Protein AF-A0A9W8IBM0-F1 (afdb_monomer_lite)

Secondary structure (DSSP, 8-state):
-TT----TT-------S-GGGS-GGGGSTTSS----------HHHHHHHHHHHHTTS-B-TT--HHHHHHHTTT--HHHHHHHHHHHHHHHHHH-TT--SB-HHHHHHHHTT---S--HHHHHHHHHHHH--

Foldseek 3Di:
DVPPPCPPDDDDDDDDLCPVPDDVVQCDPPHVVDDDDDDADALVRLLVLLVVLCVVFAADPQDDSSVLSVLCPLAHSVVSNVLSVQQVVQQCVVPVPRRHRYPVSSVVSSVVDDRPRDPVSVVVVVVVVVVD

Sequence (132 aa):
LDGIEPLVSVTVVAATNRPDVLDPGILRPDRIDRQIYIGPPDCAAREEILRLQFRKIAVAPDVNIVDLAQRTSGFSGAEVVSLCQEAGIEAMTQNPDAECVEMRHFNACLLKFKPRITHDMLEFYNNWRRTR

Organism: NCBI:txid2650707

pLDDT: mean 91.17, std 9.98, range [55.12, 98.44]

Structure (mmCIF, N/CA/C/O backbone):
data_AF-A0A9W8IBM0-F1
#
_entry.id   AF-A0A9W8IBM0-F1
#
loop_
_atom_site.group_PDB
_atom_site.id
_atom_site.type_symbol
_atom_site.label_atom_id
_atom_site.label_alt_id
_atom_site.label_comp_id
_atom_site.label_asym_id
_atom_site.label_entity_id
_atom_site.label_seq_id
_atom_site.pdbx_PDB_ins_code
_atom_site.Cartn_x
_atom_site.Cartn_y
_atom_site.Cartn_z
_atom_site.occupancy
_atom_site.B_iso_or_equiv
_atom_site.auth_seq_id
_atom_site.auth_comp_id
_atom_site.auth_asym_id
_atom_site.auth_atom_id
_atom_site.pdbx_PDB_model_num
ATOM 1 N N . LEU A 1 1 ? 29.764 -6.406 -13.883 1.00 58.91 1 LEU A N 1
ATOM 2 C CA . LEU A 1 1 ? 28.91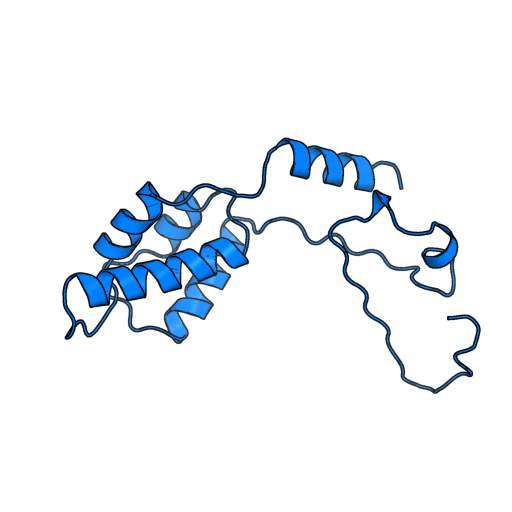7 -7.559 -14.264 1.00 58.91 1 LEU A CA 1
ATOM 3 C C . LEU A 1 1 ? 29.711 -8.468 -15.186 1.00 58.91 1 LEU A C 1
ATOM 5 O O . LEU A 1 1 ? 29.794 -9.652 -14.906 1.00 58.91 1 LEU A O 1
ATOM 9 N N . ASP A 1 2 ? 30.405 -7.893 -16.166 1.00 55.97 2 ASP A N 1
ATOM 10 C CA . ASP A 1 2 ? 31.486 -8.541 -16.918 1.00 55.97 2 ASP A CA 1
ATOM 11 C C . ASP A 1 2 ? 32.613 -8.923 -15.934 1.00 55.97 2 ASP A C 1
ATOM 13 O O . ASP A 1 2 ? 33.348 -8.058 -15.460 1.00 55.97 2 ASP A O 1
ATOM 17 N N . GLY A 1 3 ? 32.656 -10.181 -15.497 1.00 55.12 3 GLY A N 1
ATOM 18 C CA . GLY A 1 3 ? 33.511 -10.640 -14.390 1.00 55.12 3 GLY A CA 1
ATOM 19 C C . GLY A 1 3 ? 32.810 -11.582 -13.413 1.00 55.12 3 GLY A C 1
ATOM 20 O O . GLY A 1 3 ? 33.464 -12.175 -12.561 1.00 55.12 3 GLY A O 1
ATOM 21 N N . ILE A 1 4 ? 31.496 -11.776 -13.557 1.00 57.66 4 ILE A N 1
ATOM 22 C CA . ILE A 1 4 ? 30.861 -13.005 -13.088 1.00 57.66 4 ILE A CA 1
ATOM 23 C C . ILE A 1 4 ? 31.327 -14.094 -14.064 1.00 57.66 4 ILE A C 1
ATOM 25 O O . ILE A 1 4 ? 30.709 -14.312 -15.104 1.00 57.66 4 ILE A O 1
ATOM 29 N N . GLU A 1 5 ? 32.460 -14.743 -13.767 1.00 58.84 5 GLU A N 1
ATOM 30 C CA . GLU A 1 5 ? 32.702 -16.109 -14.256 1.00 58.84 5 GLU A CA 1
ATOM 31 C C . GLU A 1 5 ? 31.409 -16.906 -14.058 1.00 58.84 5 GLU A C 1
ATOM 33 O O . GLU A 1 5 ? 30.718 -16.623 -13.077 1.00 58.84 5 GLU A O 1
ATOM 38 N N . PRO A 1 6 ? 31.036 -17.846 -14.948 1.00 56.50 6 PRO A N 1
ATOM 39 C CA . PRO A 1 6 ? 29.747 -18.526 -14.899 1.00 56.50 6 PRO A CA 1
ATOM 40 C C . PRO A 1 6 ? 29.647 -19.399 -13.640 1.00 56.50 6 PRO A C 1
ATOM 42 O O . PRO A 1 6 ? 29.772 -20.619 -13.671 1.00 56.50 6 PRO A O 1
ATOM 45 N N . LEU A 1 7 ? 29.395 -18.751 -12.507 1.00 57.25 7 LEU A N 1
ATOM 46 C CA . LEU A 1 7 ? 28.877 -19.313 -11.288 1.00 57.25 7 LEU A CA 1
ATOM 47 C C . LEU A 1 7 ? 27.456 -19.692 -11.652 1.00 57.25 7 LEU A C 1
ATOM 49 O O . LEU A 1 7 ? 26.531 -18.877 -11.639 1.00 57.25 7 LEU A O 1
ATOM 53 N N . VAL A 1 8 ? 27.329 -20.933 -12.100 1.00 62.97 8 VAL A N 1
ATOM 54 C CA . VAL A 1 8 ? 26.064 -21.566 -12.427 1.00 62.97 8 VAL A CA 1
ATOM 55 C C . VAL A 1 8 ? 25.112 -21.297 -11.253 1.00 62.97 8 VAL A C 1
ATOM 57 O O . VAL A 1 8 ? 25.348 -21.792 -10.152 1.00 62.97 8 VAL A O 1
ATOM 60 N N . SER A 1 9 ? 24.042 -20.524 -11.500 1.00 76.38 9 SER A N 1
ATOM 61 C CA . SER A 1 9 ? 22.896 -20.236 -10.601 1.00 76.38 9 SER A CA 1
ATOM 62 C C . SER A 1 9 ? 22.838 -18.898 -9.828 1.00 76.38 9 SER A C 1
ATOM 64 O O . SER A 1 9 ? 22.103 -18.821 -8.845 1.00 76.38 9 SER A O 1
ATOM 66 N N . VAL A 1 10 ? 23.508 -17.815 -10.241 1.00 81.94 10 VAL A N 1
ATOM 67 C CA . VAL A 1 10 ? 23.268 -16.479 -9.634 1.00 81.94 10 VAL A CA 1
ATOM 68 C C . VAL A 1 10 ? 22.231 -15.677 -10.431 1.00 81.94 10 VAL A C 1
ATOM 70 O O . VAL A 1 10 ? 22.391 -15.468 -11.628 1.00 81.94 10 VAL A O 1
ATOM 73 N N . THR A 1 11 ? 21.179 -15.188 -9.761 1.00 85.75 11 THR A N 1
ATOM 74 C CA . THR A 1 11 ? 20.221 -14.212 -10.318 1.00 85.75 11 THR A CA 1
ATOM 75 C C . THR A 1 11 ? 20.403 -12.863 -9.630 1.00 85.75 11 THR A C 1
ATOM 77 O O . THR A 1 11 ? 20.402 -12.794 -8.402 1.00 85.75 11 THR A O 1
ATOM 80 N N . VAL A 1 12 ? 20.534 -11.786 -10.408 1.00 87.62 12 VAL A N 1
ATOM 81 C CA . VAL A 1 12 ? 20.680 -10.418 -9.890 1.00 87.62 12 VAL A CA 1
ATOM 82 C C . VAL A 1 12 ? 19.363 -9.663 -10.051 1.00 87.62 12 VAL A C 1
ATOM 84 O O . VAL A 1 12 ? 18.827 -9.573 -11.152 1.00 87.62 12 VAL A O 1
ATOM 87 N N . VAL A 1 13 ? 18.863 -9.090 -8.953 1.00 92.38 13 VAL A N 1
ATOM 88 C CA . VAL A 1 13 ? 17.704 -8.185 -8.948 1.00 92.38 13 VAL A CA 1
ATOM 89 C C . VAL A 1 13 ? 18.151 -6.829 -8.413 1.00 92.38 13 VAL A C 1
ATOM 91 O O . VAL A 1 13 ? 18.720 -6.745 -7.327 1.00 92.38 13 VAL A O 1
ATOM 94 N N . ALA A 1 14 ? 17.882 -5.769 -9.172 1.00 92.75 14 ALA A N 1
ATOM 95 C CA . ALA A 1 14 ? 18.156 -4.389 -8.785 1.00 92.75 14 ALA A CA 1
ATOM 96 C C . ALA A 1 14 ? 16.852 -3.581 -8.738 1.00 92.75 14 ALA A C 1
ATOM 98 O O . ALA A 1 14 ? 15.945 -3.811 -9.536 1.00 92.75 14 ALA A O 1
ATOM 99 N N . ALA A 1 15 ? 16.769 -2.619 -7.819 1.00 94.44 15 ALA A N 1
ATOM 100 C CA . ALA A 1 15 ? 15.624 -1.724 -7.668 1.00 94.44 15 ALA A CA 1
ATOM 101 C C . ALA A 1 15 ? 16.096 -0.268 -7.556 1.00 94.44 15 ALA A C 1
ATOM 103 O O . ALA A 1 15 ? 17.102 0.015 -6.908 1.00 94.44 15 ALA A O 1
ATOM 104 N N . THR A 1 16 ? 15.376 0.663 -8.186 1.00 93.38 16 THR A N 1
ATOM 105 C CA . THR A 1 16 ? 15.669 2.103 -8.132 1.00 93.38 16 THR A CA 1
ATOM 106 C C . THR A 1 16 ? 14.393 2.933 -8.276 1.00 93.38 16 THR A C 1
ATOM 108 O O . THR A 1 16 ? 13.518 2.597 -9.069 1.00 93.38 16 THR A O 1
ATOM 111 N N . ASN A 1 17 ? 14.322 4.050 -7.548 1.00 93.31 17 ASN A N 1
ATOM 112 C CA . ASN A 1 17 ? 13.287 5.082 -7.714 1.00 93.31 17 ASN A CA 1
ATOM 113 C C . ASN A 1 17 ? 13.775 6.270 -8.569 1.00 93.31 17 ASN A C 1
ATOM 115 O O . ASN A 1 17 ? 13.128 7.315 -8.616 1.00 93.31 17 ASN A O 1
ATOM 119 N N . ARG A 1 18 ? 14.960 6.155 -9.178 1.00 92.06 18 ARG A N 1
ATOM 120 C CA . ARG A 1 18 ? 15.597 7.176 -10.019 1.00 92.06 18 ARG A CA 1
ATOM 121 C C . ARG A 1 18 ? 16.220 6.504 -11.244 1.00 92.06 18 ARG A C 1
ATOM 123 O O . ARG A 1 18 ? 17.437 6.339 -11.310 1.00 92.06 18 ARG A O 1
ATOM 130 N N . PRO A 1 19 ? 15.406 6.024 -12.196 1.00 90.75 19 PRO A N 1
ATOM 131 C CA . PRO A 1 19 ? 15.938 5.351 -13.375 1.00 90.75 19 PRO A CA 1
ATOM 132 C C . PRO A 1 19 ? 16.621 6.312 -14.366 1.00 90.75 19 PRO A C 1
ATOM 134 O O . PRO A 1 19 ? 17.340 5.865 -15.255 1.00 90.75 19 PRO A O 1
ATOM 137 N N . ASP A 1 20 ? 16.406 7.620 -14.214 1.00 90.19 20 ASP A N 1
ATOM 138 C CA . ASP A 1 20 ? 16.997 8.705 -15.003 1.00 90.19 20 ASP A CA 1
ATOM 139 C C . ASP A 1 20 ? 18.495 8.909 -14.751 1.00 90.19 20 ASP A C 1
ATOM 141 O O . ASP A 1 20 ? 19.204 9.357 -15.646 1.00 90.19 20 ASP A O 1
ATOM 145 N N . VAL A 1 21 ? 18.981 8.567 -13.555 1.00 92.06 21 VAL A N 1
ATOM 146 C CA . VAL A 1 21 ? 20.393 8.756 -13.173 1.00 92.06 21 VAL A CA 1
ATOM 147 C C . VAL A 1 21 ? 21.247 7.500 -13.372 1.00 92.06 21 VAL A C 1
ATOM 149 O O . VAL A 1 21 ? 22.432 7.502 -13.048 1.00 92.06 21 VAL A O 1
ATOM 152 N N . LEU A 1 22 ? 20.654 6.409 -13.867 1.00 90.19 22 LEU A N 1
ATOM 153 C CA . LEU A 1 22 ? 21.377 5.166 -14.129 1.00 90.19 22 LEU A CA 1
ATOM 154 C C . LEU A 1 22 ? 22.297 5.315 -15.343 1.00 90.19 22 LEU A C 1
ATOM 156 O O . LEU A 1 22 ? 21.872 5.801 -16.391 1.00 90.19 22 LEU A O 1
ATOM 160 N N . ASP A 1 23 ? 23.522 4.797 -15.228 1.00 89.94 23 ASP A N 1
ATOM 161 C CA . ASP A 1 23 ? 24.431 4.658 -16.367 1.00 89.94 23 ASP A CA 1
ATOM 162 C C . ASP A 1 23 ? 23.780 3.762 -17.442 1.00 89.94 23 ASP A C 1
ATOM 164 O O . ASP A 1 23 ? 23.505 2.588 -17.168 1.00 89.94 23 ASP A O 1
ATOM 168 N N . PRO A 1 24 ? 23.554 4.255 -18.677 1.00 85.94 24 PRO A N 1
ATOM 169 C CA . PRO A 1 24 ? 22.988 3.451 -19.760 1.00 85.94 24 PRO A CA 1
ATOM 170 C C . PRO A 1 24 ? 23.769 2.158 -20.039 1.00 85.94 24 PRO A C 1
ATOM 172 O O . PRO A 1 24 ? 23.201 1.179 -20.521 1.00 85.94 24 PRO A O 1
ATOM 175 N N . GLY A 1 25 ? 25.064 2.126 -19.717 1.00 86.94 25 GLY A N 1
ATOM 176 C CA . GLY A 1 25 ? 25.926 0.960 -19.841 1.00 86.94 25 GLY A CA 1
ATOM 177 C C . GLY A 1 25 ? 25.509 -0.228 -18.973 1.00 86.94 25 GLY A C 1
ATOM 178 O O . GLY A 1 25 ? 25.821 -1.359 -19.345 1.00 86.94 25 GLY A O 1
ATOM 179 N N . ILE A 1 26 ? 24.802 -0.031 -17.851 1.00 87.25 26 ILE A N 1
ATOM 180 C CA . ILE A 1 26 ? 24.331 -1.146 -17.005 1.00 87.25 26 ILE A CA 1
ATOM 181 C C . ILE A 1 26 ? 23.104 -1.855 -17.592 1.00 87.25 26 ILE A C 1
ATOM 183 O O . ILE A 1 26 ? 22.841 -3.006 -17.257 1.00 87.25 26 ILE A O 1
ATOM 187 N N . LEU A 1 27 ? 22.385 -1.180 -18.492 1.00 86.81 27 LEU A N 1
ATOM 188 C CA . LEU A 1 27 ? 21.140 -1.655 -19.104 1.00 86.81 27 LEU A CA 1
ATOM 189 C C . LEU A 1 27 ? 21.355 -2.305 -20.474 1.00 86.81 27 LEU A C 1
ATOM 191 O O . LEU A 1 27 ? 20.397 -2.600 -21.184 1.00 86.81 27 LEU A O 1
ATOM 195 N N . ARG A 1 28 ? 22.618 -2.478 -20.876 1.00 86.94 28 ARG A N 1
ATOM 196 C CA . ARG A 1 28 ? 22.974 -3.180 -22.108 1.00 86.94 28 ARG A CA 1
ATOM 197 C C . ARG A 1 28 ? 22.644 -4.675 -21.994 1.00 86.94 28 ARG A C 1
ATOM 199 O O . ARG A 1 28 ? 22.599 -5.193 -20.875 1.00 86.94 28 ARG A O 1
ATOM 206 N N . PRO A 1 29 ? 22.458 -5.361 -23.138 1.00 81.94 29 PRO A N 1
ATOM 207 C CA . PRO A 1 29 ? 22.380 -6.819 -23.175 1.00 81.94 29 PRO A CA 1
ATOM 208 C C . PRO A 1 29 ? 23.508 -7.470 -22.357 1.00 81.94 29 PRO A C 1
ATOM 210 O O . PRO A 1 29 ? 24.596 -6.900 -22.257 1.00 81.94 29 PRO A O 1
ATOM 213 N N . ASP A 1 30 ? 23.218 -8.619 -21.743 1.00 80.50 30 ASP A N 1
ATOM 214 C CA . ASP A 1 30 ? 24.115 -9.395 -20.861 1.00 80.50 30 ASP A CA 1
ATOM 215 C C . ASP A 1 30 ? 24.406 -8.777 -19.475 1.00 80.50 30 ASP A C 1
ATOM 217 O O . ASP A 1 30 ? 25.203 -9.308 -18.698 1.00 80.50 30 ASP A O 1
ATOM 221 N N . ARG A 1 31 ? 23.742 -7.665 -19.126 1.00 86.06 31 ARG A N 1
ATOM 222 C CA . ARG A 1 31 ? 23.835 -7.016 -17.807 1.00 86.06 31 ARG A CA 1
ATOM 223 C C . ARG A 1 31 ? 22.480 -7.000 -17.094 1.00 86.06 31 ARG A C 1
ATOM 225 O O . ARG A 1 31 ? 22.012 -8.045 -16.660 1.00 86.06 31 ARG A O 1
ATOM 232 N N . ILE A 1 32 ? 21.857 -5.830 -16.931 1.00 88.00 32 ILE A N 1
ATOM 233 C CA . ILE A 1 32 ? 20.483 -5.696 -16.422 1.00 88.00 32 ILE A CA 1
ATOM 234 C C . ILE A 1 32 ? 19.585 -5.397 -17.621 1.00 88.00 32 ILE A C 1
ATOM 236 O O . ILE A 1 32 ? 19.199 -4.256 -17.878 1.00 88.00 32 ILE A O 1
ATOM 240 N N . ASP A 1 33 ? 19.311 -6.437 -18.396 1.00 84.06 33 ASP A N 1
ATOM 241 C CA . ASP A 1 33 ? 18.610 -6.350 -19.677 1.00 84.06 33 ASP A CA 1
ATOM 242 C C . ASP A 1 33 ? 17.076 -6.445 -19.544 1.00 84.06 33 ASP A C 1
ATOM 244 O O . ASP A 1 33 ? 16.349 -6.011 -20.439 1.00 84.06 33 ASP A O 1
ATOM 248 N N . ARG A 1 34 ? 16.557 -6.940 -18.409 1.00 87.50 34 ARG A N 1
ATOM 249 C CA . ARG A 1 34 ? 15.119 -6.963 -18.088 1.00 87.50 34 ARG A CA 1
ATOM 250 C C . ARG A 1 34 ? 14.729 -5.843 -17.132 1.00 87.50 34 ARG A C 1
ATOM 252 O O . ARG A 1 34 ? 15.223 -5.761 -16.010 1.00 87.50 34 ARG A O 1
ATOM 259 N N . GLN A 1 35 ? 13.769 -5.025 -17.553 1.00 88.56 35 GLN A N 1
ATOM 260 C CA . GLN A 1 35 ? 13.221 -3.924 -16.760 1.00 88.56 35 GLN A CA 1
ATOM 261 C C . GLN A 1 35 ? 11.746 -4.189 -16.460 1.00 88.56 35 GLN A C 1
ATOM 263 O O . GLN A 1 35 ? 10.948 -4.409 -17.368 1.00 88.56 35 GLN A O 1
ATOM 268 N N . ILE A 1 36 ? 11.381 -4.159 -15.178 1.00 91.56 36 ILE A N 1
ATOM 269 C CA . ILE A 1 36 ? 9.998 -4.310 -14.718 1.00 91.56 36 ILE A CA 1
ATOM 270 C C . ILE A 1 36 ? 9.608 -3.024 -14.001 1.00 91.56 36 ILE A C 1
ATOM 272 O O . ILE A 1 36 ? 10.239 -2.634 -13.020 1.00 91.56 36 ILE A O 1
ATOM 276 N N . TYR A 1 37 ? 8.563 -2.361 -14.491 1.00 92.00 37 TYR A N 1
ATOM 277 C CA . TYR A 1 37 ? 8.004 -1.196 -13.818 1.00 92.00 37 TYR A CA 1
ATOM 278 C C . TYR A 1 37 ? 7.052 -1.631 -12.704 1.00 92.00 37 TYR A C 1
ATOM 280 O O . TYR A 1 37 ? 6.091 -2.357 -12.957 1.00 92.00 37 TYR A O 1
ATOM 288 N N . ILE A 1 38 ? 7.296 -1.137 -11.491 1.00 93.56 38 ILE A N 1
ATOM 289 C CA . ILE A 1 38 ? 6.411 -1.319 -10.340 1.00 93.56 38 ILE A CA 1
ATOM 290 C C . ILE A 1 38 ? 5.702 0.012 -10.090 1.00 93.56 38 ILE A C 1
ATOM 292 O O . ILE A 1 38 ? 6.307 0.970 -9.611 1.00 93.56 38 ILE A O 1
ATOM 296 N N . GLY A 1 39 ? 4.427 0.077 -10.471 1.00 92.94 39 GLY A N 1
ATOM 297 C CA . GLY A 1 39 ? 3.590 1.256 -10.272 1.00 92.94 39 GLY A CA 1
ATOM 298 C C . GLY A 1 39 ? 2.958 1.329 -8.877 1.00 92.94 39 GLY A C 1
ATOM 299 O O . GLY A 1 39 ? 3.086 0.397 -8.078 1.00 92.94 39 GLY A O 1
ATOM 300 N N . PRO A 1 40 ? 2.240 2.427 -8.583 1.00 95.00 40 PRO A N 1
ATOM 301 C CA . PRO A 1 40 ? 1.375 2.510 -7.411 1.00 95.00 40 PRO A CA 1
ATOM 302 C C . PRO A 1 40 ? 0.325 1.386 -7.414 1.00 95.00 40 PRO A C 1
ATOM 304 O O . PRO A 1 40 ? -0.120 0.981 -8.492 1.00 95.00 40 PRO A O 1
ATOM 307 N N . PRO A 1 41 ? -0.117 0.908 -6.238 1.00 97.00 41 PRO A N 1
ATOM 308 C CA . PRO A 1 41 ? -1.155 -0.110 -6.165 1.00 97.00 41 PRO A CA 1
ATOM 309 C C . PRO A 1 41 ? -2.499 0.444 -6.653 1.00 97.00 41 PRO A C 1
ATOM 311 O O . PRO A 1 41 ? -2.899 1.560 -6.302 1.00 97.00 41 PRO A O 1
ATOM 314 N N . ASP A 1 42 ? -3.228 -0.362 -7.421 1.00 96.62 42 ASP A N 1
ATOM 315 C CA . ASP A 1 42 ? -4.633 -0.105 -7.730 1.00 96.62 42 ASP A CA 1
ATOM 316 C C . ASP A 1 42 ? -5.538 -0.417 -6.520 1.00 96.62 42 ASP A C 1
ATOM 318 O O . ASP A 1 42 ? -5.066 -0.740 -5.428 1.00 96.62 42 ASP A O 1
ATOM 322 N N . CYS A 1 43 ? -6.855 -0.271 -6.685 1.00 97.88 43 CYS A N 1
ATOM 323 C CA . CYS A 1 43 ? -7.798 -0.515 -5.591 1.00 97.88 43 CYS A CA 1
ATOM 324 C C . CYS A 1 43 ? -7.719 -1.958 -5.070 1.00 97.88 43 CYS A C 1
ATOM 326 O O . CYS A 1 43 ? -7.639 -2.157 -3.861 1.00 97.88 43 CYS A O 1
ATOM 328 N N . ALA A 1 44 ? -7.667 -2.949 -5.964 1.00 98.00 44 ALA A N 1
ATOM 329 C CA . ALA A 1 44 ? -7.612 -4.360 -5.589 1.00 98.00 44 ALA A CA 1
ATOM 330 C C . ALA A 1 44 ? -6.305 -4.703 -4.854 1.00 98.00 44 ALA A C 1
ATOM 332 O O . ALA A 1 44 ? -6.323 -5.379 -3.827 1.00 98.00 44 ALA A O 1
ATOM 333 N N . ALA A 1 45 ? -5.172 -4.172 -5.315 1.00 98.06 45 ALA A N 1
ATOM 334 C CA . ALA A 1 45 ? -3.889 -4.320 -4.644 1.00 98.06 45 ALA A CA 1
ATOM 335 C C . ALA A 1 45 ? -3.896 -3.673 -3.250 1.00 98.06 45 ALA A C 1
ATOM 337 O O . ALA A 1 45 ? -3.344 -4.245 -2.309 1.00 98.06 45 ALA A O 1
ATOM 338 N N . ARG A 1 46 ? -4.544 -2.511 -3.075 1.00 98.31 46 ARG A N 1
ATOM 339 C CA . ARG A 1 46 ? -4.706 -1.901 -1.743 1.00 98.31 46 ARG A CA 1
ATOM 340 C C . ARG A 1 46 ? -5.588 -2.744 -0.823 1.00 98.31 46 ARG A C 1
ATOM 342 O O . ARG A 1 46 ? -5.241 -2.876 0.348 1.00 98.31 46 ARG A O 1
ATOM 349 N N . GLU A 1 47 ? -6.660 -3.359 -1.327 1.00 98.44 47 GLU A N 1
ATOM 350 C CA . GLU A 1 47 ? -7.453 -4.318 -0.541 1.00 98.44 47 GLU A CA 1
ATOM 351 C C . GLU A 1 47 ? -6.604 -5.499 -0.061 1.00 98.44 47 GLU A C 1
ATOM 353 O O . GLU A 1 47 ? -6.689 -5.874 1.106 1.00 98.44 47 GLU A O 1
ATOM 358 N N . GLU A 1 48 ? -5.754 -6.065 -0.920 1.00 98.38 48 GLU A N 1
ATOM 359 C CA . GLU A 1 48 ? -4.860 -7.162 -0.533 1.00 98.38 48 GLU A CA 1
ATOM 360 C C . GLU A 1 48 ? -3.837 -6.734 0.524 1.00 98.38 48 GLU A C 1
ATOM 362 O O . GLU A 1 48 ? -3.605 -7.453 1.498 1.00 98.38 48 GLU A O 1
ATOM 367 N N . ILE A 1 49 ? -3.267 -5.532 0.397 1.00 98.19 49 ILE A N 1
ATOM 368 C CA . ILE A 1 49 ? -2.367 -4.980 1.417 1.00 98.19 49 ILE A CA 1
ATOM 369 C C . ILE A 1 49 ? -3.105 -4.830 2.753 1.00 98.19 49 ILE A C 1
ATOM 371 O O . ILE A 1 49 ? -2.579 -5.256 3.782 1.00 98.19 49 ILE A O 1
ATOM 375 N N . LEU A 1 50 ? -4.327 -4.286 2.748 1.00 98.38 50 LEU A N 1
ATOM 376 C CA . LEU A 1 50 ? -5.169 -4.169 3.942 1.00 98.38 50 LEU A CA 1
ATOM 377 C C . LEU A 1 50 ? -5.477 -5.546 4.546 1.00 98.38 50 LEU A C 1
ATOM 379 O O . LEU A 1 50 ? -5.256 -5.742 5.739 1.00 98.38 50 LEU A O 1
ATOM 383 N N . ARG A 1 51 ? -5.884 -6.533 3.733 1.00 98.00 51 ARG A N 1
ATOM 384 C CA . ARG A 1 51 ? -6.123 -7.922 4.175 1.00 98.00 51 ARG A CA 1
ATOM 385 C C . ARG A 1 51 ? -4.889 -8.518 4.850 1.00 98.00 51 ARG A C 1
ATOM 387 O O . ARG A 1 51 ? -5.014 -9.173 5.882 1.00 98.00 51 ARG A O 1
ATOM 394 N N . LEU A 1 52 ? -3.696 -8.292 4.299 1.00 97.75 52 LEU A N 1
ATOM 395 C CA . LEU A 1 52 ? -2.441 -8.764 4.891 1.00 97.75 52 LEU A CA 1
ATOM 396 C C . LEU A 1 52 ? -2.118 -8.068 6.217 1.00 97.75 52 LEU A C 1
ATOM 398 O O . LEU A 1 52 ? -1.618 -8.725 7.130 1.00 97.75 52 LEU A O 1
ATOM 402 N N . GLN A 1 53 ? -2.395 -6.768 6.344 1.00 97.38 53 GLN A N 1
ATOM 403 C CA . GLN A 1 53 ? -2.210 -6.054 7.610 1.00 97.38 53 GLN A CA 1
ATOM 404 C C . GLN A 1 53 ? -3.225 -6.497 8.663 1.00 97.38 53 GLN A C 1
ATOM 406 O O . GLN A 1 53 ? -2.845 -6.713 9.808 1.00 97.38 53 GLN A O 1
ATOM 411 N N . PHE A 1 54 ? -4.478 -6.735 8.280 1.00 96.44 54 PHE A N 1
ATOM 412 C CA . PHE A 1 54 ? -5.544 -7.148 9.199 1.00 96.44 54 PHE A CA 1
ATOM 413 C C . PHE A 1 54 ? -5.330 -8.563 9.757 1.00 96.44 54 PHE A C 1
ATOM 415 O O . PHE A 1 54 ? -5.921 -8.924 10.763 1.00 96.44 54 PHE A O 1
ATOM 422 N N . ARG A 1 55 ? -4.437 -9.367 9.165 1.00 95.94 55 ARG A N 1
ATOM 423 C CA . ARG A 1 55 ? -3.973 -10.632 9.769 1.00 95.94 55 ARG A CA 1
ATOM 424 C C . ARG A 1 55 ? -2.997 -10.429 10.933 1.00 95.94 55 ARG A C 1
ATOM 426 O O . ARG A 1 55 ? -2.730 -11.378 11.660 1.00 95.94 55 ARG A O 1
ATOM 433 N N . LYS A 1 56 ? -2.416 -9.233 11.069 1.00 93.69 56 LYS A N 1
ATOM 434 C CA . LYS A 1 56 ? -1.396 -8.897 12.076 1.00 93.69 56 LYS A CA 1
ATOM 435 C C . LYS A 1 56 ? -1.950 -8.090 13.249 1.00 93.69 56 LYS A C 1
ATOM 437 O O . LYS A 1 56 ? -1.277 -7.999 14.268 1.00 93.69 56 LYS A O 1
ATOM 442 N N . ILE A 1 57 ? -3.128 -7.491 13.094 1.00 92.56 57 ILE A N 1
ATOM 443 C CA . ILE A 1 57 ? -3.784 -6.659 14.107 1.00 92.56 57 ILE A CA 1
ATOM 444 C C . ILE A 1 57 ? -5.224 -7.131 14.305 1.00 92.56 57 ILE A C 1
ATOM 446 O O . ILE A 1 57 ? -5.860 -7.579 13.355 1.00 92.56 57 ILE A O 1
ATOM 450 N N . ALA A 1 58 ? -5.748 -7.027 15.525 1.00 95.25 58 ALA A N 1
ATOM 451 C CA . ALA A 1 58 ? -7.163 -7.271 15.776 1.00 95.25 58 ALA A CA 1
ATOM 452 C C . ALA A 1 58 ? -7.981 -6.091 15.235 1.00 95.25 58 ALA A C 1
ATOM 454 O O . ALA A 1 58 ? -7.732 -4.939 15.593 1.00 95.25 58 ALA A O 1
ATOM 455 N N . VAL A 1 59 ? -8.945 -6.372 14.362 1.00 97.50 59 VAL A N 1
ATOM 456 C CA . VAL A 1 59 ? -9.781 -5.362 13.705 1.00 97.50 59 VAL A CA 1
ATOM 457 C C . VAL A 1 59 ? -11.242 -5.667 13.997 1.00 97.50 59 VAL A C 1
ATOM 459 O O . VAL A 1 59 ? -11.656 -6.825 13.938 1.00 97.50 59 VAL A O 1
ATOM 462 N N . ALA A 1 60 ? -12.012 -4.638 14.336 1.00 97.69 60 ALA A N 1
ATOM 463 C CA . ALA A 1 60 ? -13.421 -4.795 14.653 1.00 97.69 60 ALA A CA 1
ATOM 464 C C . ALA A 1 60 ? -14.265 -5.114 13.396 1.00 97.69 60 ALA A C 1
ATOM 466 O O . ALA A 1 60 ? -13.885 -4.750 12.278 1.00 97.69 60 ALA A O 1
ATOM 467 N N . PRO A 1 61 ? -15.435 -5.769 13.550 1.00 96.62 61 PRO A N 1
ATOM 468 C CA . PRO A 1 61 ? -16.302 -6.131 12.423 1.00 96.62 61 PRO A CA 1
ATOM 469 C C . PRO A 1 61 ? -16.863 -4.946 11.623 1.00 96.62 61 PRO A C 1
ATOM 471 O O . PRO A 1 61 ? -17.363 -5.144 10.518 1.00 96.62 61 PRO A O 1
ATOM 474 N N . ASP A 1 62 ? -16.819 -3.729 12.172 1.00 97.81 62 ASP A N 1
ATOM 475 C CA . ASP A 1 62 ? -17.284 -2.506 11.510 1.00 97.81 62 ASP A CA 1
ATOM 476 C C . ASP A 1 62 ? -16.298 -1.980 10.450 1.00 97.81 62 ASP A C 1
ATOM 478 O O . ASP A 1 62 ? -16.655 -1.119 9.643 1.00 97.81 62 ASP A O 1
ATOM 482 N N . VAL A 1 63 ? -15.063 -2.493 10.420 1.00 98.25 63 VAL A N 1
ATOM 483 C CA . VAL A 1 63 ? -14.028 -2.032 9.495 1.00 98.25 63 VAL A CA 1
ATOM 484 C C . VAL A 1 63 ? -14.209 -2.651 8.114 1.00 98.25 63 VAL A C 1
ATOM 486 O O . VAL A 1 63 ? -13.972 -3.839 7.884 1.00 98.25 63 VAL A O 1
ATOM 489 N N . ASN A 1 64 ? -14.568 -1.806 7.148 1.00 97.88 64 ASN A N 1
ATOM 490 C CA . ASN A 1 64 ? -14.776 -2.217 5.767 1.00 97.88 64 ASN A CA 1
ATOM 491 C C . ASN A 1 64 ? -13.504 -2.024 4.921 1.00 97.88 64 ASN A C 1
ATOM 493 O O . ASN A 1 64 ? -13.113 -0.904 4.596 1.00 97.88 64 ASN A O 1
ATOM 497 N N . ILE A 1 65 ? -12.887 -3.137 4.509 1.00 98.00 65 ILE A N 1
ATOM 498 C CA . ILE A 1 65 ? -11.678 -3.142 3.664 1.00 98.00 65 ILE A CA 1
ATOM 499 C C . ILE A 1 65 ? -11.916 -2.471 2.306 1.00 98.00 65 ILE A C 1
ATOM 501 O O . ILE A 1 65 ? -11.040 -1.755 1.824 1.00 98.00 65 ILE A O 1
ATOM 505 N N . VAL A 1 66 ? -13.082 -2.687 1.693 1.00 97.88 66 VAL A N 1
ATOM 506 C CA . VAL A 1 66 ? -13.408 -2.126 0.373 1.00 97.88 66 VAL A CA 1
ATOM 507 C C . VAL A 1 66 ? -13.530 -0.604 0.467 1.00 97.88 66 VAL A C 1
ATOM 509 O O . VAL A 1 66 ? -12.961 0.104 -0.362 1.00 97.88 66 VAL A O 1
ATOM 512 N N . ASP A 1 67 ? -14.186 -0.090 1.515 1.00 97.94 67 ASP A N 1
ATOM 513 C CA . ASP A 1 67 ? -14.254 1.357 1.779 1.00 97.94 67 ASP A CA 1
ATOM 514 C C . ASP A 1 67 ? -12.853 1.956 1.980 1.00 97.94 67 ASP A C 1
ATOM 516 O O . ASP A 1 67 ? -12.485 2.945 1.341 1.00 97.94 67 ASP A O 1
ATOM 520 N N . LEU A 1 68 ? -12.020 1.319 2.809 1.00 98.00 68 LEU A N 1
ATOM 521 C CA . LEU A 1 68 ? -10.653 1.781 3.056 1.00 98.00 68 LEU A CA 1
ATOM 522 C C . LEU A 1 68 ? -9.799 1.779 1.782 1.00 98.00 68 LEU A C 1
ATOM 524 O O . LEU A 1 68 ? -9.056 2.733 1.541 1.00 98.00 68 LEU A O 1
ATOM 528 N N . ALA A 1 69 ? -9.911 0.759 0.932 1.00 98.00 69 ALA A N 1
ATOM 529 C CA . ALA A 1 69 ? -9.174 0.694 -0.329 1.00 98.00 69 ALA A CA 1
ATOM 530 C C . ALA A 1 69 ? -9.588 1.801 -1.314 1.00 98.00 69 ALA A C 1
ATOM 532 O O . ALA A 1 69 ? -8.734 2.363 -2.013 1.00 98.00 69 ALA A O 1
ATOM 533 N N . GLN A 1 70 ? -10.874 2.162 -1.344 1.00 97.19 70 GLN A N 1
ATOM 534 C CA . GLN A 1 70 ? -11.376 3.278 -2.150 1.00 97.19 70 GLN A CA 1
ATOM 535 C C . GLN A 1 70 ? -10.875 4.625 -1.618 1.00 97.19 70 GLN A C 1
ATOM 537 O O . GLN A 1 70 ? -10.376 5.454 -2.383 1.00 97.19 70 GLN A O 1
ATOM 542 N N . ARG A 1 71 ? -10.933 4.825 -0.299 1.00 96.75 71 ARG A N 1
ATOM 543 C CA . ARG A 1 71 ? -10.531 6.078 0.364 1.00 96.75 71 ARG A CA 1
ATOM 544 C C . ARG A 1 71 ? -9.022 6.303 0.414 1.00 96.75 71 ARG A C 1
ATOM 546 O O . ARG A 1 71 ? -8.583 7.427 0.622 1.00 96.75 71 ARG A O 1
ATOM 553 N N . THR A 1 72 ? -8.232 5.263 0.169 1.00 96.50 72 THR A N 1
ATOM 554 C CA . THR A 1 72 ? -6.765 5.324 0.053 1.00 96.50 72 THR A CA 1
ATOM 555 C C . THR A 1 72 ? -6.292 5.441 -1.399 1.00 96.50 72 THR A C 1
ATOM 557 O O . THR A 1 72 ? -5.166 5.072 -1.734 1.00 96.50 72 THR A O 1
ATOM 560 N N . SER A 1 73 ? -7.138 5.948 -2.303 1.00 94.31 73 SER A N 1
ATOM 561 C CA . SER A 1 73 ? -6.733 6.215 -3.686 1.00 94.31 73 SER A CA 1
ATOM 562 C C . SER A 1 73 ? -5.491 7.113 -3.750 1.00 94.31 73 SER A C 1
ATOM 564 O O . SER A 1 73 ? -5.405 8.136 -3.072 1.00 94.31 73 SER A O 1
ATOM 566 N N . GLY A 1 74 ? -4.509 6.706 -4.558 1.00 92.56 74 GLY A N 1
ATOM 567 C CA . GLY A 1 74 ? -3.221 7.392 -4.693 1.00 92.56 74 GLY A CA 1
ATOM 568 C C . GLY A 1 74 ? -2.183 7.041 -3.623 1.00 92.56 74 GLY A C 1
ATOM 569 O O . GLY A 1 74 ? -1.037 7.468 -3.746 1.00 92.56 74 GLY A O 1
ATOM 570 N N . PHE A 1 75 ? -2.532 6.250 -2.603 1.00 96.00 75 PHE A N 1
ATOM 571 C CA . PHE A 1 75 ? -1.560 5.812 -1.603 1.00 96.00 75 PHE A CA 1
ATOM 572 C C . PHE A 1 75 ? -0.623 4.763 -2.209 1.00 96.00 75 PHE A C 1
ATOM 574 O O . PHE A 1 75 ? -1.047 3.838 -2.905 1.00 96.00 75 PHE A O 1
ATOM 581 N N . SER A 1 76 ? 0.661 4.876 -1.889 1.00 96.44 76 SER A N 1
ATOM 582 C CA . SER A 1 76 ? 1.629 3.796 -2.041 1.00 96.44 76 SER A CA 1
ATOM 583 C C . SER A 1 76 ? 1.300 2.631 -1.106 1.00 96.44 76 SER A C 1
ATOM 585 O O . SER A 1 76 ? 0.594 2.781 -0.107 1.00 96.44 76 SER A O 1
ATOM 587 N N . GLY A 1 77 ? 1.883 1.459 -1.373 1.00 96.06 77 GLY A N 1
ATOM 588 C CA . GLY A 1 77 ? 1.735 0.325 -0.462 1.00 96.06 77 GLY A CA 1
ATOM 589 C C . GLY A 1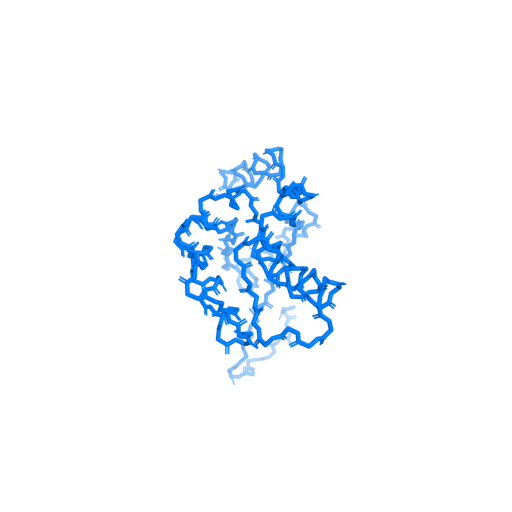 77 ? 2.247 0.628 0.951 1.00 96.06 77 GLY A C 1
ATOM 590 O O . GLY A 1 77 ? 1.623 0.218 1.925 1.00 96.06 77 GLY A O 1
ATOM 591 N N . ALA A 1 78 ? 3.324 1.411 1.073 1.00 95.81 78 ALA A N 1
ATOM 592 C CA . ALA A 1 78 ? 3.854 1.831 2.368 1.00 95.81 78 ALA A CA 1
ATOM 593 C C . ALA A 1 78 ? 2.856 2.708 3.140 1.00 95.81 78 ALA A C 1
ATOM 595 O O . ALA A 1 78 ? 2.672 2.509 4.333 1.00 95.81 78 ALA A O 1
ATOM 596 N N . GLU A 1 79 ? 2.164 3.625 2.463 1.00 96.62 79 GLU A N 1
ATOM 597 C CA . GLU A 1 79 ? 1.172 4.499 3.099 1.00 96.62 79 GLU A CA 1
ATOM 598 C C . GLU A 1 79 ? -0.068 3.742 3.575 1.00 96.62 79 GLU A C 1
ATOM 600 O O . GLU A 1 79 ? -0.586 4.051 4.644 1.00 96.62 79 GLU A O 1
ATOM 605 N N . VAL A 1 80 ? -0.520 2.720 2.838 1.00 97.25 80 VAL A N 1
ATOM 606 C CA . VAL A 1 80 ? -1.611 1.838 3.298 1.00 97.25 80 VAL A CA 1
ATOM 607 C C . VAL A 1 80 ? -1.203 1.085 4.570 1.00 97.25 80 VAL A C 1
ATOM 609 O O . VAL A 1 80 ? -1.995 0.959 5.504 1.00 97.25 80 VAL A O 1
ATOM 612 N N . VAL A 1 81 ? 0.048 0.619 4.644 1.00 97.38 81 VAL A N 1
ATOM 613 C CA . VAL A 1 81 ? 0.583 -0.022 5.855 1.00 97.38 81 VAL A CA 1
ATOM 614 C C . VAL A 1 81 ? 0.690 0.974 7.009 1.00 97.38 81 VAL A C 1
ATOM 616 O O . VAL A 1 81 ? 0.247 0.665 8.114 1.00 97.38 81 VAL A O 1
ATOM 619 N N . SER A 1 82 ? 1.219 2.173 6.760 1.00 96.88 82 SER A N 1
ATOM 620 C CA . SER A 1 82 ? 1.307 3.231 7.769 1.00 96.88 82 SER A CA 1
ATOM 621 C C . SER A 1 82 ? -0.067 3.646 8.286 1.00 96.88 82 SER A C 1
ATOM 623 O O . SER A 1 82 ? -0.211 3.848 9.483 1.00 96.88 82 SER A O 1
ATOM 625 N N . LEU A 1 83 ? -1.097 3.697 7.434 1.00 97.38 83 LEU A N 1
ATOM 626 C CA . LEU A 1 83 ? -2.469 3.957 7.875 1.00 97.38 83 LEU A CA 1
ATOM 627 C C . LEU A 1 83 ? -2.934 2.926 8.916 1.00 97.38 83 LEU A C 1
ATOM 629 O O . LEU A 1 83 ? -3.539 3.303 9.914 1.00 97.38 83 LEU A O 1
ATOM 633 N N . CYS A 1 84 ? -2.634 1.640 8.709 1.00 97.25 84 CYS A N 1
ATOM 634 C CA . CYS A 1 84 ? -2.992 0.584 9.661 1.00 97.25 84 CYS A CA 1
ATOM 635 C C . CYS A 1 84 ? -2.237 0.726 10.990 1.00 97.25 84 CYS A C 1
ATOM 637 O O . CYS A 1 84 ? -2.817 0.514 12.052 1.00 97.25 84 CYS A O 1
ATOM 639 N N . GLN A 1 85 ? -0.954 1.095 10.934 1.00 96.50 85 GLN A N 1
ATOM 640 C CA . GLN A 1 85 ? -0.133 1.328 12.125 1.00 96.50 85 GLN A CA 1
ATOM 641 C C . GLN A 1 85 ? -0.650 2.523 12.933 1.00 96.50 85 GLN A C 1
ATOM 643 O O . GLN A 1 85 ? -0.873 2.396 14.134 1.00 96.50 85 GLN A O 1
ATOM 648 N N . GLU A 1 86 ? -0.905 3.651 12.269 1.00 96.94 86 GLU A N 1
ATOM 649 C CA . GLU A 1 86 ? -1.440 4.859 12.903 1.00 96.94 86 GLU A CA 1
ATOM 650 C C . GLU A 1 86 ? -2.843 4.628 13.471 1.00 96.94 86 GLU A C 1
ATOM 652 O O . GLU A 1 86 ? -3.130 5.093 14.568 1.00 96.94 86 GLU A O 1
ATOM 657 N N . ALA A 1 87 ? -3.700 3.854 12.796 1.00 97.44 87 ALA A N 1
ATOM 658 C CA . ALA A 1 87 ? -5.010 3.491 13.337 1.00 97.44 87 ALA A CA 1
ATOM 659 C C . ALA A 1 87 ? -4.891 2.641 14.615 1.00 97.44 87 ALA A C 1
ATOM 661 O O . ALA A 1 87 ? -5.672 2.822 15.547 1.00 97.44 87 ALA A O 1
ATOM 662 N N . GLY A 1 88 ? -3.895 1.752 14.694 1.00 96.94 88 GLY A N 1
ATOM 663 C CA . GLY A 1 88 ? -3.587 1.010 15.919 1.00 96.94 88 GLY A CA 1
ATOM 664 C C . GLY A 1 88 ? -3.099 1.911 17.058 1.00 96.94 88 GLY A C 1
ATOM 665 O O . GLY A 1 88 ? -3.539 1.759 18.196 1.00 96.94 88 GLY A O 1
ATOM 666 N N . ILE A 1 89 ? -2.235 2.885 16.754 1.00 96.19 89 ILE A N 1
ATOM 667 C CA . ILE A 1 89 ? -1.769 3.888 17.726 1.00 96.19 89 ILE A CA 1
ATOM 668 C C . ILE A 1 89 ? -2.929 4.768 18.201 1.00 96.19 89 ILE A C 1
ATOM 670 O O . ILE A 1 89 ? -3.054 5.023 19.397 1.00 96.19 89 ILE A O 1
ATOM 674 N N . GLU A 1 90 ? -3.796 5.210 17.292 1.00 97.38 90 GLU A N 1
ATOM 675 C CA . GLU A 1 90 ? -4.984 6.003 17.608 1.00 97.38 90 GLU A CA 1
ATOM 676 C C . GLU A 1 90 ? -5.936 5.221 18.529 1.00 97.38 90 GLU A C 1
ATOM 678 O O . GLU A 1 90 ? -6.414 5.783 19.512 1.00 97.38 90 GLU A O 1
ATOM 683 N N . ALA A 1 91 ? -6.134 3.917 18.293 1.00 97.81 91 ALA A N 1
ATOM 684 C CA . ALA A 1 91 ? -6.932 3.060 19.173 1.00 97.81 91 ALA A CA 1
ATOM 685 C C . ALA A 1 91 ? -6.357 3.005 20.600 1.00 97.81 91 ALA A C 1
ATOM 687 O O . ALA A 1 91 ? -7.068 3.287 21.562 1.00 97.81 91 ALA A O 1
ATOM 688 N N . MET A 1 92 ? -5.052 2.733 20.729 1.00 96.44 92 MET A N 1
ATOM 689 C CA . MET A 1 92 ? -4.356 2.695 22.025 1.00 96.44 92 MET A CA 1
ATOM 690 C C . MET A 1 92 ? -4.327 4.057 22.731 1.00 96.44 92 MET A C 1
ATOM 692 O O . MET A 1 92 ? -4.368 4.129 23.956 1.00 96.44 92 MET A O 1
ATOM 696 N N . THR A 1 93 ? -4.258 5.149 21.967 1.00 96.31 93 THR A N 1
ATOM 697 C CA . THR A 1 93 ? -4.258 6.517 22.507 1.00 96.31 93 THR A CA 1
ATOM 698 C C . THR A 1 93 ? -5.620 6.879 23.098 1.00 96.31 93 THR A C 1
ATOM 700 O O . THR A 1 93 ? -5.683 7.558 24.121 1.00 96.31 93 THR A O 1
ATOM 703 N N . GLN A 1 94 ? -6.712 6.432 22.470 1.00 95.94 94 GLN A N 1
ATOM 704 C CA . GLN A 1 94 ? -8.072 6.654 22.970 1.00 95.94 94 GLN A CA 1
ATOM 705 C C . GLN A 1 94 ? -8.416 5.728 24.140 1.00 95.94 94 GLN A C 1
ATOM 707 O O . GLN A 1 94 ? -9.084 6.155 25.082 1.00 95.94 94 GLN A O 1
ATOM 712 N N . ASN A 1 95 ? -7.965 4.473 24.086 1.00 96.00 95 ASN A N 1
ATOM 713 C CA . ASN A 1 95 ? -8.137 3.493 25.148 1.00 96.00 95 ASN A CA 1
ATOM 714 C C . ASN A 1 95 ? -6.914 2.553 25.214 1.00 96.00 95 ASN A C 1
ATOM 716 O O . ASN A 1 95 ? -6.754 1.717 24.323 1.00 96.00 95 ASN A O 1
ATOM 720 N N . PRO A 1 96 ? -6.084 2.626 26.271 1.00 94.31 96 PRO A N 1
ATOM 721 C CA . PRO A 1 96 ? -4.933 1.735 26.443 1.00 94.31 96 PRO A CA 1
ATOM 722 C C . PRO A 1 96 ? -5.292 0.244 26.491 1.00 94.31 96 PRO A C 1
ATOM 724 O O . PRO A 1 96 ? -4.468 -0.587 26.119 1.00 94.31 96 PRO A O 1
ATOM 727 N N . ASP A 1 97 ? -6.522 -0.081 26.898 1.00 94.50 97 ASP A N 1
ATOM 728 C CA . ASP A 1 97 ? -7.046 -1.447 26.982 1.00 94.50 97 ASP A CA 1
ATOM 729 C C . ASP A 1 97 ? -7.838 -1.849 25.719 1.00 94.50 97 ASP A C 1
ATOM 731 O O . ASP A 1 97 ? -8.653 -2.771 25.748 1.00 94.50 97 ASP A O 1
ATOM 735 N N . ALA A 1 98 ? -7.666 -1.135 24.598 1.00 94.75 98 ALA A N 1
ATOM 736 C CA . ALA A 1 98 ? -8.348 -1.457 23.348 1.00 94.75 98 ALA A CA 1
ATOM 737 C C . ALA A 1 98 ? -7.950 -2.850 22.828 1.00 94.75 98 ALA A C 1
ATOM 739 O O . ALA A 1 98 ? -6.800 -3.096 22.469 1.00 94.75 98 ALA A O 1
ATOM 740 N N . GLU A 1 99 ? -8.929 -3.748 22.711 1.00 94.50 99 GLU A N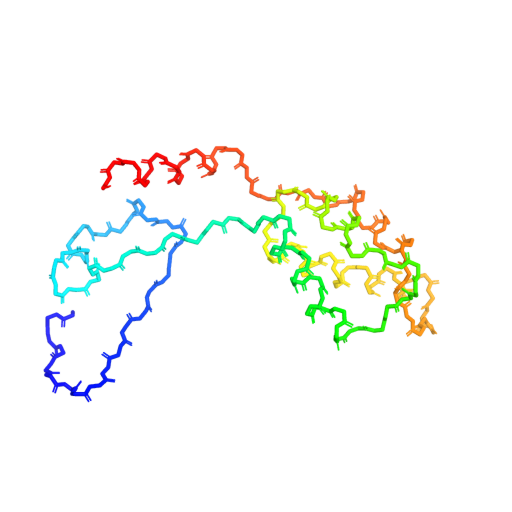 1
ATOM 741 C CA . GLU A 1 99 ? -8.715 -5.106 22.191 1.00 94.50 99 GLU A CA 1
ATOM 742 C C . GLU A 1 99 ? -8.648 -5.163 20.656 1.00 94.50 99 GLU A C 1
ATOM 744 O O . GLU A 1 99 ? -8.135 -6.128 20.089 1.00 94.50 99 GLU A O 1
ATOM 749 N N . CYS A 1 100 ? -9.180 -4.151 19.962 1.00 97.44 100 CYS A N 1
ATOM 750 C CA . CYS A 1 100 ? -9.225 -4.110 18.502 1.00 97.44 100 CYS A CA 1
ATOM 751 C C . CYS A 1 100 ? -9.242 -2.683 17.936 1.00 97.44 100 CYS A C 1
ATOM 753 O O . CYS A 1 100 ? -9.562 -1.709 18.618 1.00 97.44 100 CYS A O 1
ATOM 755 N N . VAL A 1 101 ? -8.910 -2.572 16.649 1.00 98.19 101 VAL A N 1
ATOM 756 C CA . VAL A 1 101 ? -8.976 -1.325 15.884 1.00 98.19 101 VAL A CA 1
ATOM 757 C C . VAL A 1 101 ? -10.328 -1.225 15.176 1.00 98.19 101 VAL A C 1
ATOM 759 O O . VAL A 1 101 ? -10.630 -2.008 14.280 1.00 98.19 101 VAL A O 1
ATOM 762 N N . GLU A 1 102 ? -11.127 -0.240 15.573 1.00 98.31 102 GLU A N 1
ATOM 763 C CA . GLU A 1 102 ? -12.420 0.116 14.968 1.00 98.31 102 GLU A CA 1
ATOM 764 C C . GLU A 1 102 ? -12.313 1.109 13.801 1.00 98.31 102 GLU A C 1
ATOM 766 O O . GLU A 1 102 ? -11.315 1.825 13.640 1.00 98.31 102 GLU A O 1
ATOM 771 N N . MET A 1 103 ? -13.397 1.234 13.028 1.00 98.00 103 MET A N 1
ATOM 772 C CA . MET A 1 103 ? -13.448 2.097 11.843 1.00 98.00 103 MET A CA 1
ATOM 773 C C . MET A 1 103 ? -13.242 3.579 12.185 1.00 98.00 103 MET A C 1
ATOM 775 O O . MET A 1 103 ? -12.672 4.340 11.398 1.00 98.00 103 MET A O 1
ATOM 779 N N . ARG A 1 104 ? -13.643 4.005 13.389 1.00 97.69 104 ARG A N 1
ATOM 780 C CA . ARG A 1 104 ? -13.416 5.373 13.889 1.00 97.69 104 ARG A CA 1
ATOM 781 C C . ARG A 1 104 ? -11.934 5.761 13.946 1.00 97.69 104 ARG A C 1
ATOM 783 O O . ARG A 1 104 ? -11.615 6.913 13.657 1.00 97.69 104 ARG A O 1
ATOM 790 N N . HIS A 1 105 ? -11.037 4.820 14.247 1.00 97.88 105 HIS A N 1
ATOM 791 C CA . HIS A 1 105 ? -9.600 5.094 14.320 1.00 97.88 105 HIS A CA 1
ATOM 792 C C . HIS A 1 105 ? -9.030 5.316 12.915 1.00 97.88 105 HIS A C 1
ATOM 794 O O . HIS A 1 105 ? -8.353 6.312 12.667 1.00 97.88 105 HIS A O 1
ATOM 800 N N . PHE A 1 106 ? -9.413 4.472 11.950 1.00 97.94 106 PHE A N 1
ATOM 801 C CA . PHE A 1 106 ? -9.067 4.681 10.542 1.00 97.94 106 PHE A CA 1
ATOM 802 C C . PHE A 1 106 ? -9.597 6.017 10.010 1.00 97.94 106 PHE A C 1
ATOM 804 O O . PHE A 1 106 ? -8.876 6.737 9.321 1.00 97.94 106 PHE A O 1
ATOM 811 N N . ASN A 1 107 ? -10.835 6.382 10.356 1.00 97.50 107 ASN A N 1
ATOM 812 C CA . ASN A 1 107 ? -11.424 7.665 9.977 1.00 97.50 107 ASN A CA 1
ATOM 813 C C . ASN A 1 107 ? -10.620 8.855 10.513 1.00 97.50 107 ASN A C 1
ATOM 815 O O . ASN A 1 107 ? -10.356 9.792 9.760 1.00 97.50 107 ASN A O 1
ATOM 819 N N . ALA A 1 108 ? -10.199 8.806 11.779 1.00 96.38 108 ALA A N 1
ATOM 820 C CA . ALA A 1 108 ? -9.375 9.848 12.384 1.00 96.38 108 ALA A CA 1
ATOM 821 C C . ALA A 1 108 ? -8.013 9.990 11.681 1.00 96.38 108 ALA A C 1
ATOM 823 O O . ALA A 1 108 ? -7.556 11.111 11.436 1.00 96.38 108 ALA A O 1
ATOM 824 N N . CYS A 1 109 ? -7.385 8.875 11.297 1.00 96.50 109 CYS A N 1
ATOM 825 C CA . CYS A 1 109 ? -6.119 8.884 10.566 1.00 96.50 109 CYS A CA 1
ATOM 826 C C . CYS A 1 109 ? -6.277 9.392 9.125 1.00 96.50 109 CYS A C 1
ATOM 828 O O . CYS A 1 109 ? -5.476 10.208 8.673 1.00 96.50 109 CYS A O 1
ATOM 830 N N . LEU A 1 110 ? -7.327 8.984 8.407 1.00 95.81 110 LEU A N 1
ATOM 831 C CA . LEU A 1 110 ? -7.555 9.383 7.011 1.00 95.81 110 LEU A CA 1
ATOM 832 C C . LEU A 1 110 ? -7.702 10.899 6.823 1.00 95.81 110 LEU A C 1
ATOM 834 O O . LEU A 1 110 ? -7.343 11.412 5.769 1.00 95.81 110 LEU A O 1
ATOM 838 N N . LEU A 1 111 ? -8.164 11.629 7.841 1.00 93.12 111 LEU A N 1
ATOM 839 C CA . LEU A 1 111 ? -8.227 13.097 7.808 1.00 93.12 111 LEU A CA 1
ATOM 840 C C . LEU A 1 111 ? -6.837 13.759 7.827 1.00 93.12 111 LEU A C 1
ATOM 842 O O . LEU A 1 111 ? -6.689 14.902 7.399 1.00 93.12 111 LEU A O 1
ATOM 846 N N . LYS A 1 112 ? -5.821 13.053 8.337 1.00 89.50 112 LYS A N 1
ATOM 847 C CA . LYS A 1 112 ? -4.444 13.545 8.507 1.00 89.50 112 LYS A CA 1
ATOM 848 C C . LYS A 1 112 ? -3.528 13.099 7.359 1.00 89.50 112 LYS A C 1
ATOM 850 O O . LYS A 1 112 ? -2.539 13.771 7.065 1.00 89.50 112 LYS A O 1
ATOM 855 N N . PHE A 1 113 ? -3.834 11.973 6.716 1.00 89.00 113 PHE A N 1
ATOM 856 C CA . PHE A 1 113 ? -2.998 11.390 5.669 1.00 89.00 113 PHE A CA 1
ATOM 857 C C . PHE A 1 113 ? -3.172 12.103 4.325 1.00 89.00 113 PHE A C 1
ATOM 859 O O . PHE A 1 113 ? -4.283 12.379 3.879 1.00 89.00 113 PHE A O 1
ATOM 866 N N . LYS A 1 114 ? -2.051 12.353 3.644 1.00 86.00 114 LYS A N 1
ATOM 867 C CA . LYS A 1 114 ? -2.019 12.858 2.267 1.00 86.00 114 LYS A CA 1
ATOM 868 C C . LYS A 1 114 ? -1.210 11.896 1.396 1.00 86.00 114 LYS A C 1
ATOM 870 O O . LYS A 1 114 ? -0.128 11.511 1.842 1.00 86.00 114 LYS A O 1
ATOM 875 N N . PRO A 1 115 ? -1.677 11.560 0.179 1.00 88.50 115 PRO A N 1
ATOM 876 C CA . PRO A 1 115 ? -0.897 10.767 -0.762 1.00 88.50 115 PRO A CA 1
ATOM 877 C C . PRO A 1 115 ? 0.452 11.427 -1.069 1.00 88.50 115 PRO A C 1
ATOM 879 O O . PRO A 1 115 ? 0.512 12.614 -1.397 1.00 88.50 115 PRO A O 1
ATOM 882 N N . ARG A 1 116 ? 1.535 10.654 -0.995 1.00 89.81 116 ARG A N 1
ATOM 883 C CA . ARG A 1 116 ? 2.898 11.086 -1.341 1.00 89.81 116 ARG A CA 1
ATOM 884 C C . ARG A 1 116 ? 3.207 10.94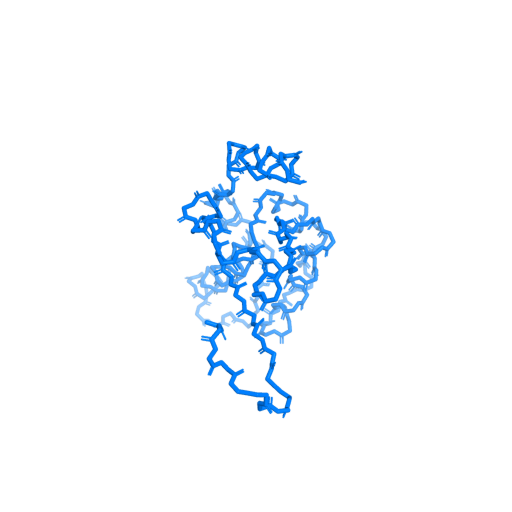6 -2.823 1.00 89.81 116 ARG A C 1
ATOM 886 O O . ARG A 1 116 ? 4.112 11.613 -3.318 1.00 89.81 116 ARG A O 1
ATOM 893 N N . ILE A 1 117 ? 2.486 10.077 -3.525 1.00 91.94 117 ILE A N 1
ATOM 894 C CA . ILE A 1 117 ? 2.634 9.906 -4.968 1.00 91.94 117 ILE A CA 1
ATOM 895 C C . ILE A 1 117 ? 1.920 11.070 -5.657 1.00 91.94 117 ILE A C 1
ATOM 897 O O . ILE A 1 117 ? 0.693 11.152 -5.646 1.00 91.94 117 ILE A O 1
ATOM 901 N N . THR A 1 118 ? 2.694 11.981 -6.243 1.00 91.94 118 THR A N 1
ATOM 902 C CA . THR A 1 118 ? 2.156 13.144 -6.958 1.00 91.94 118 THR A CA 1
ATOM 903 C C . THR A 1 118 ? 1.881 12.827 -8.426 1.00 91.94 118 THR A C 1
ATOM 905 O O . THR A 1 118 ? 2.420 11.872 -8.989 1.00 91.94 118 THR A O 1
ATOM 908 N N . HIS A 1 119 ? 1.059 13.659 -9.067 1.00 90.94 119 HIS A N 1
ATOM 909 C CA . HIS A 1 119 ? 0.789 13.547 -10.499 1.00 90.94 119 HIS A CA 1
ATOM 910 C C . HIS A 1 119 ? 2.074 13.655 -11.335 1.00 90.94 119 HIS A C 1
ATOM 912 O O . HIS A 1 119 ? 2.329 12.787 -12.165 1.00 90.94 119 HIS A O 1
ATOM 918 N N . ASP A 1 120 ? 2.936 14.627 -11.028 1.00 92.44 120 ASP A N 1
ATOM 919 C CA . ASP A 1 120 ? 4.215 14.836 -11.721 1.00 92.44 120 ASP A CA 1
ATOM 920 C C . ASP A 1 120 ? 5.129 13.603 -11.654 1.00 92.44 120 ASP A C 1
ATOM 922 O O . ASP A 1 120 ? 5.800 13.260 -12.630 1.00 92.44 120 ASP A O 1
ATOM 926 N N . MET A 1 121 ? 5.136 12.884 -10.520 1.00 92.19 121 MET A N 1
ATOM 927 C CA . MET A 1 121 ? 5.876 11.623 -10.405 1.00 92.19 121 MET A CA 1
ATOM 928 C C . MET A 1 121 ? 5.318 10.565 -11.362 1.00 92.19 121 MET A C 1
ATOM 930 O O . MET A 1 121 ? 6.087 9.860 -12.015 1.00 92.19 121 MET A O 1
ATOM 934 N N . LEU A 1 122 ? 3.992 10.448 -11.466 1.00 92.50 122 LEU A N 1
ATOM 935 C CA . LEU A 1 122 ? 3.349 9.497 -12.377 1.00 92.50 122 LEU A CA 1
ATOM 936 C C . LEU A 1 122 ? 3.629 9.841 -13.839 1.00 92.50 122 LEU A C 1
ATOM 938 O O . LEU A 1 122 ? 3.942 8.945 -14.624 1.00 92.50 122 LEU A O 1
ATOM 942 N N . GLU A 1 123 ? 3.557 11.120 -14.204 1.00 93.69 123 GLU A N 1
ATOM 943 C CA . GLU A 1 123 ? 3.890 11.578 -15.553 1.00 93.69 123 GLU A CA 1
ATOM 944 C C . GLU A 1 123 ? 5.346 11.284 -15.910 1.00 93.69 123 GLU A C 1
ATOM 946 O O . GLU A 1 123 ? 5.608 10.745 -16.988 1.00 93.69 123 GLU A O 1
ATOM 951 N N . PHE A 1 124 ? 6.285 11.547 -14.995 1.00 93.88 124 PHE A N 1
ATOM 952 C CA . PHE A 1 124 ? 7.692 11.200 -15.181 1.00 93.88 124 PHE A CA 1
ATOM 953 C C . PHE A 1 124 ? 7.865 9.715 -15.532 1.00 93.88 124 PHE A C 1
ATOM 955 O O . PHE A 1 124 ? 8.480 9.392 -16.550 1.00 93.88 124 PHE A O 1
ATOM 962 N N . TYR A 1 125 ? 7.282 8.804 -14.743 1.00 92.75 125 TYR A N 1
ATOM 963 C CA . TYR A 1 125 ? 7.410 7.365 -14.993 1.00 92.75 125 TYR A CA 1
ATOM 964 C C . TYR A 1 125 ? 6.683 6.911 -16.262 1.00 92.75 125 TYR A C 1
ATOM 966 O O . TYR A 1 125 ? 7.199 6.061 -16.987 1.00 92.75 125 TYR A O 1
A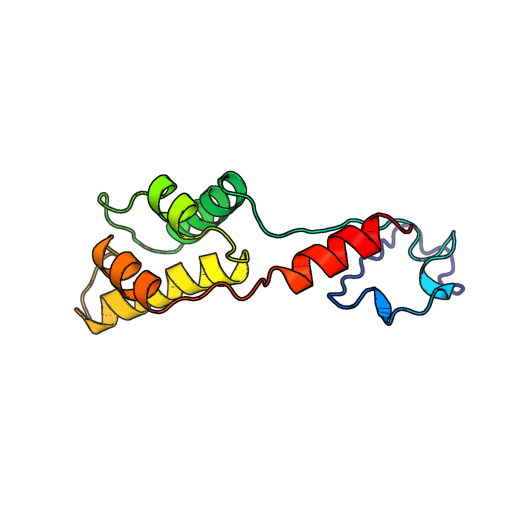TOM 974 N N . ASN A 1 126 ? 5.516 7.480 -16.571 1.00 91.94 126 ASN A N 1
ATOM 975 C CA . ASN A 1 126 ? 4.798 7.185 -17.810 1.00 91.94 126 ASN A CA 1
ATOM 976 C C . ASN A 1 126 ? 5.606 7.603 -19.045 1.00 91.94 126 ASN A C 1
ATOM 978 O O . ASN A 1 126 ? 5.678 6.848 -20.013 1.00 91.94 126 ASN A O 1
ATOM 982 N N . ASN A 1 127 ? 6.250 8.770 -18.998 1.00 91.81 127 ASN A N 1
ATOM 983 C CA . ASN A 1 127 ? 7.102 9.255 -20.079 1.00 91.81 127 ASN A CA 1
ATOM 984 C C . ASN A 1 127 ? 8.384 8.427 -20.198 1.00 91.81 127 ASN A C 1
ATOM 986 O O . ASN A 1 127 ? 8.721 7.997 -21.298 1.00 91.81 127 ASN A O 1
ATOM 990 N N . TRP A 1 128 ? 9.048 8.125 -19.077 1.00 89.00 128 TRP A N 1
ATOM 991 C CA . TRP A 1 128 ? 10.248 7.281 -19.046 1.00 89.00 128 TRP A CA 1
ATOM 992 C C . TRP A 1 128 ? 10.007 5.884 -19.640 1.00 89.00 128 TRP A C 1
ATOM 994 O O . TRP A 1 128 ? 10.875 5.340 -20.316 1.00 89.00 128 TRP A O 1
ATOM 1004 N N . ARG A 1 129 ? 8.809 5.319 -19.439 1.00 86.50 129 ARG A N 1
ATOM 1005 C CA . ARG A 1 129 ? 8.409 4.030 -20.025 1.00 86.50 129 ARG A CA 1
ATOM 1006 C C . ARG A 1 129 ? 8.093 4.088 -21.518 1.00 86.50 129 ARG A C 1
ATOM 1008 O O . ARG A 1 129 ? 8.126 3.049 -22.158 1.00 86.50 129 ARG A O 1
ATOM 1015 N N . ARG A 1 130 ? 7.703 5.249 -22.051 1.00 84.00 130 ARG A N 1
ATOM 1016 C CA . ARG A 1 130 ? 7.342 5.415 -23.473 1.00 84.00 130 ARG A CA 1
ATOM 1017 C C . ARG A 1 130 ? 8.552 5.660 -24.364 1.00 84.00 130 ARG A C 1
ATOM 1019 O O . ARG A 1 130 ? 8.487 5.383 -25.554 1.00 84.00 130 ARG A O 1
ATOM 1026 N N . THR A 1 131 ? 9.618 6.231 -23.814 1.00 77.25 131 THR A N 1
ATOM 1027 C CA . THR A 1 131 ? 10.835 6.587 -24.555 1.00 77.25 131 THR A CA 1
ATOM 1028 C C . THR A 1 131 ? 11.846 5.441 -24.652 1.00 77.25 131 THR A C 1
ATOM 1030 O O . THR A 1 13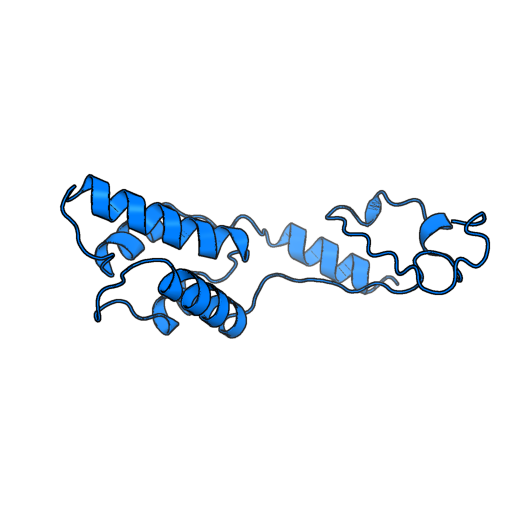1 ? 12.977 5.672 -25.083 1.00 77.25 131 THR A O 1
ATOM 1033 N N . ARG A 1 132 ? 11.460 4.221 -24.263 1.00 64.31 132 ARG A N 1
ATOM 1034 C CA . ARG A 1 132 ? 12.294 3.016 -24.273 1.00 64.31 132 ARG A CA 1
ATOM 1035 C C . ARG A 1 132 ? 11.564 1.828 -24.871 1.00 64.31 132 ARG A C 1
ATOM 1037 O O . ARG A 1 132 ? 10.343 1.719 -24.631 1.00 64.31 132 ARG A O 1
#

InterPro domains:
  IPR003959 ATPase, AAA-type, core [PF00004] (9-39)
  IPR027417 P-loop containing nucleoside triphosphate hydrolase [G3DSA:3.40.50.300] (1-41)
  IPR027417 P-loop containing nucleoside triphosphate hydrolase [SSF52540] (2-130)
  IPR041569 AAA ATPase, AAA+ lid domain [PF17862] (62-107)
  IPR050168 AAA ATPase domain-containing protein [PTHR23077] (1-130)

Radius of gyration: 20.18 Å; chains: 1; bounding box: 51×36×52 Å